Protein AF-A0A7G8TD77-F1 (afdb_monomer_lite)

Structure (mmCIF, N/CA/C/O backbone):
data_AF-A0A7G8TD77-F1
#
_entry.id   AF-A0A7G8TD77-F1
#
loop_
_atom_site.group_PDB
_atom_site.id
_atom_site.type_symbol
_atom_site.label_atom_id
_atom_site.label_alt_id
_atom_site.label_comp_id
_atom_site.label_asym_id
_atom_site.label_entity_id
_atom_site.label_seq_id
_atom_site.pdbx_PDB_ins_code
_atom_site.Cartn_x
_atom_site.Cartn_y
_atom_site.Cartn_z
_atom_site.occupancy
_atom_site.B_iso_or_equiv
_atom_site.auth_seq_id
_atom_site.auth_comp_id
_atom_site.auth_asym_id
_atom_site.auth_atom_id
_atom_site.pdbx_PDB_model_num
ATOM 1 N N . MET A 1 1 ? 18.366 -15.067 -38.357 1.00 51.88 1 MET A N 1
ATOM 2 C CA . MET A 1 1 ? 17.239 -14.431 -37.631 1.00 51.88 1 MET A CA 1
ATOM 3 C C . MET A 1 1 ? 17.474 -14.698 -36.150 1.00 51.88 1 MET A C 1
ATOM 5 O O . MET A 1 1 ? 17.774 -15.839 -35.836 1.00 51.88 1 MET A O 1
ATOM 9 N N . MET A 1 2 ? 17.458 -13.681 -35.280 1.00 63.59 2 MET A N 1
ATOM 10 C CA . MET A 1 2 ? 17.982 -13.717 -33.893 1.00 63.59 2 MET A CA 1
ATOM 11 C C . MET A 1 2 ? 17.213 -14.626 -32.896 1.00 63.59 2 MET A C 1
ATOM 13 O O . MET A 1 2 ? 17.096 -14.298 -31.729 1.00 63.59 2 MET A O 1
ATOM 17 N N . GLY A 1 3 ? 16.662 -15.768 -33.315 1.00 77.44 3 GLY A N 1
ATOM 18 C CA . GLY A 1 3 ? 16.013 -16.724 -32.402 1.00 77.44 3 GLY A CA 1
ATOM 19 C C . GLY A 1 3 ? 14.719 -16.224 -31.745 1.00 77.44 3 GLY A C 1
ATOM 20 O O . GLY A 1 3 ? 14.282 -16.789 -30.746 1.00 77.44 3 GLY A O 1
ATOM 21 N N . TYR A 1 4 ? 14.105 -15.168 -32.285 1.00 83.19 4 TYR A N 1
ATOM 22 C CA . TYR A 1 4 ? 12.815 -14.666 -31.822 1.00 83.19 4 TYR A CA 1
ATOM 23 C C . TYR A 1 4 ? 11.670 -15.577 -32.270 1.00 83.19 4 TYR A C 1
ATOM 25 O O . TYR A 1 4 ? 11.630 -16.018 -33.417 1.00 83.19 4 TYR A O 1
ATOM 33 N N . THR A 1 5 ? 10.702 -15.782 -31.383 1.00 88.38 5 THR A N 1
ATOM 34 C CA . THR A 1 5 ? 9.430 -16.454 -31.673 1.00 88.38 5 THR A CA 1
ATOM 35 C C . THR A 1 5 ? 8.301 -15.431 -31.638 1.00 88.38 5 THR A C 1
ATOM 37 O O . THR A 1 5 ? 8.274 -14.576 -30.755 1.00 88.38 5 THR A O 1
ATOM 40 N N . PHE A 1 6 ? 7.374 -15.488 -32.591 1.00 89.25 6 PHE A N 1
ATOM 41 C CA . PHE A 1 6 ? 6.219 -14.592 -32.609 1.00 89.25 6 PHE A CA 1
ATOM 42 C C . PHE A 1 6 ? 5.111 -15.107 -31.682 1.00 89.25 6 PHE A C 1
ATOM 44 O O . PHE A 1 6 ? 4.627 -16.226 -31.857 1.00 89.25 6 PHE A O 1
ATOM 51 N N . ASP A 1 7 ? 4.687 -14.287 -30.721 1.00 86.56 7 ASP A N 1
ATOM 52 C CA . ASP A 1 7 ? 3.507 -14.542 -29.898 1.00 86.56 7 ASP A CA 1
ATOM 53 C C . ASP A 1 7 ? 2.275 -13.915 -30.559 1.00 86.56 7 ASP A C 1
ATOM 55 O O . ASP A 1 7 ? 2.077 -12.698 -30.557 1.00 86.56 7 ASP A O 1
ATOM 59 N N . ALA A 1 8 ? 1.412 -14.766 -31.113 1.00 86.06 8 ALA A N 1
ATOM 60 C CA . ALA A 1 8 ? 0.194 -14.338 -31.791 1.00 86.06 8 ALA A CA 1
ATOM 61 C C . ALA A 1 8 ? -0.839 -13.673 -30.858 1.00 86.06 8 ALA A C 1
ATOM 63 O O . ALA A 1 8 ? -1.697 -12.931 -31.340 1.00 86.06 8 ALA A O 1
ATOM 64 N N . LYS A 1 9 ? -0.777 -13.912 -29.538 1.00 79.12 9 LYS A N 1
ATOM 65 C CA . LYS A 1 9 ? -1.714 -13.334 -28.562 1.00 79.12 9 LYS A CA 1
ATOM 66 C C . LYS A 1 9 ? -1.362 -11.890 -28.237 1.00 79.12 9 LYS A C 1
ATOM 68 O O . LYS A 1 9 ? -2.250 -11.041 -28.223 1.00 79.12 9 LYS A O 1
ATOM 73 N N . THR A 1 10 ? -0.087 -11.610 -27.968 1.00 79.94 10 THR A N 1
ATOM 74 C CA . THR A 1 10 ? 0.381 -10.248 -27.658 1.00 79.94 10 THR A CA 1
ATOM 75 C C . THR A 1 10 ? 0.783 -9.462 -28.904 1.00 79.94 10 THR A C 1
ATOM 77 O O . THR A 1 10 ? 0.861 -8.238 -28.843 1.00 79.94 10 THR A O 1
ATOM 80 N N . LYS A 1 11 ? 0.949 -10.145 -30.048 1.00 85.06 11 LYS A N 1
ATOM 81 C CA . LYS A 1 11 ? 1.469 -9.606 -31.316 1.00 85.06 11 LYS A CA 1
ATOM 82 C C . LYS A 1 11 ? 2.907 -9.090 -31.190 1.00 85.06 11 LYS A C 1
ATOM 84 O O . LYS A 1 11 ? 3.274 -8.101 -31.823 1.00 85.06 11 LYS A O 1
ATOM 89 N N . GLU A 1 12 ? 3.723 -9.766 -30.386 1.00 85.06 12 GLU A N 1
ATOM 90 C CA . GLU A 1 12 ? 5.110 -9.388 -30.092 1.00 85.06 12 GLU A CA 1
ATOM 91 C C . GLU A 1 12 ? 6.096 -10.482 -30.530 1.00 85.06 12 GLU A C 1
ATOM 93 O O . GLU A 1 12 ? 5.759 -11.664 -30.588 1.00 85.06 12 GLU A O 1
ATOM 98 N N . TRP A 1 13 ? 7.341 -10.095 -30.820 1.00 87.25 13 TRP A N 1
ATOM 99 C CA . TRP A 1 13 ? 8.448 -11.030 -31.042 1.00 87.25 13 TRP A CA 1
ATOM 100 C C . TRP A 1 13 ? 9.222 -11.215 -29.736 1.00 87.25 13 TRP A C 1
ATOM 102 O O . TRP A 1 13 ? 9.750 -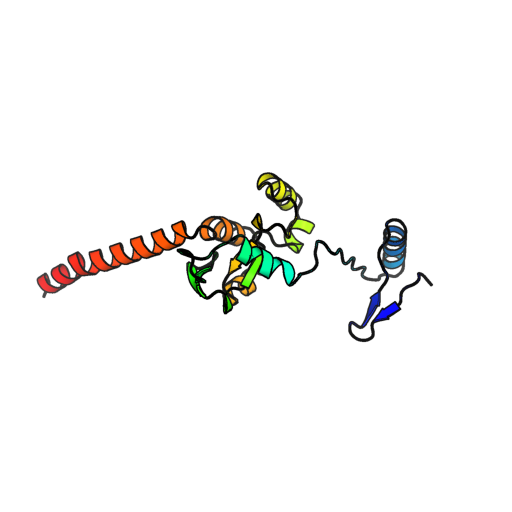10.249 -29.188 1.00 87.25 13 TRP A O 1
ATOM 112 N N . ILE A 1 14 ? 9.298 -12.450 -29.241 1.00 85.19 14 ILE A N 1
ATOM 113 C CA . ILE A 1 14 ? 9.808 -12.782 -27.907 1.00 85.19 14 ILE A CA 1
ATOM 114 C C . ILE A 1 14 ? 11.049 -13.672 -28.017 1.00 85.19 14 ILE A C 1
ATOM 116 O O . ILE A 1 14 ? 11.099 -14.597 -28.826 1.00 85.19 14 ILE A O 1
ATOM 120 N N . GLN A 1 15 ? 12.043 -13.409 -27.172 1.00 86.00 15 GLN A N 1
ATOM 121 C CA . GLN A 1 15 ? 13.231 -14.242 -26.992 1.00 86.00 15 GLN A CA 1
ATOM 122 C C . GLN A 1 15 ? 13.622 -14.259 -25.508 1.00 86.00 15 GLN A C 1
ATOM 124 O O . GLN A 1 15 ? 13.396 -13.289 -24.782 1.00 86.00 15 GLN A O 1
ATOM 129 N N . GLN A 1 16 ? 14.220 -15.357 -25.043 1.00 81.56 16 GLN A N 1
ATOM 130 C CA . GLN A 1 16 ? 14.815 -15.417 -23.710 1.00 81.56 16 GLN A CA 1
ATOM 131 C C . GLN A 1 16 ? 16.062 -14.524 -23.633 1.00 81.56 16 GLN A C 1
ATOM 133 O O . GLN A 1 16 ? 16.975 -14.652 -24.444 1.00 81.56 16 GLN A O 1
ATOM 138 N N . ALA A 1 17 ? 16.115 -13.635 -22.640 1.00 74.31 17 ALA A N 1
ATOM 139 C CA . ALA A 1 17 ? 17.224 -12.701 -22.470 1.00 74.31 17 ALA A CA 1
ATOM 140 C C . ALA A 1 17 ? 18.469 -13.375 -21.850 1.00 74.31 17 ALA A C 1
ATOM 142 O O . ALA A 1 17 ? 18.385 -13.980 -20.781 1.00 74.31 17 ALA A O 1
ATOM 143 N N . MET A 1 18 ? 19.620 -13.214 -22.503 1.00 73.50 18 MET A N 1
ATOM 144 C CA . MET A 1 18 ? 20.977 -13.572 -22.075 1.00 73.50 18 MET A CA 1
ATOM 145 C C . MET A 1 18 ? 21.878 -12.328 -22.191 1.00 73.50 18 MET A C 1
ATOM 147 O O . MET A 1 18 ? 21.547 -11.374 -22.893 1.00 73.50 18 MET A O 1
ATOM 151 N N . ALA A 1 19 ? 22.978 -12.262 -21.439 1.00 65.62 19 ALA A N 1
ATOM 152 C CA . ALA A 1 19 ? 23.756 -11.020 -21.311 1.00 65.62 19 ALA A CA 1
ATOM 153 C C . ALA A 1 19 ? 24.299 -10.489 -22.655 1.00 65.62 19 ALA A C 1
ATOM 155 O O . ALA A 1 19 ? 24.325 -9.280 -22.878 1.00 65.62 19 ALA A O 1
ATOM 156 N N . ASP A 1 20 ? 24.680 -11.396 -23.547 1.00 68.50 20 ASP A N 1
ATOM 157 C CA . ASP A 1 20 ? 25.152 -11.157 -24.910 1.00 68.50 20 ASP A CA 1
ATOM 158 C C . ASP A 1 20 ? 24.022 -10.732 -25.864 1.00 68.50 20 ASP A C 1
ATOM 160 O O . ASP A 1 20 ? 24.144 -9.738 -26.585 1.00 68.50 20 ASP A O 1
ATOM 164 N N . ASN A 1 21 ? 22.880 -11.417 -25.817 1.00 76.06 21 ASN A N 1
ATOM 165 C CA . ASN A 1 21 ? 21.777 -11.162 -26.739 1.00 76.06 21 ASN A CA 1
ATOM 166 C C . ASN A 1 21 ? 21.031 -9.844 -26.459 1.00 76.06 21 ASN A C 1
ATOM 168 O O . ASN A 1 21 ? 20.403 -9.289 -27.362 1.00 76.06 21 ASN A O 1
ATOM 172 N N . ILE A 1 22 ? 21.124 -9.290 -25.243 1.00 79.56 22 ILE A N 1
ATOM 173 C CA . ILE A 1 22 ? 20.480 -8.018 -24.887 1.00 79.56 22 ILE A CA 1
ATOM 174 C C . ILE A 1 22 ? 21.124 -6.848 -25.638 1.00 79.56 22 ILE A C 1
ATOM 176 O O . ILE A 1 22 ? 20.408 -5.984 -26.152 1.00 79.56 22 ILE A O 1
ATOM 180 N N . GLU A 1 23 ? 22.456 -6.786 -25.696 1.00 81.94 23 GLU A N 1
ATOM 181 C CA . GLU A 1 23 ? 23.154 -5.687 -26.377 1.00 81.94 23 GLU A CA 1
ATOM 182 C C . GLU A 1 23 ? 22.958 -5.754 -27.892 1.00 81.94 23 GLU A C 1
ATOM 184 O O . GLU A 1 23 ? 22.679 -4.733 -28.531 1.00 81.94 23 GLU A O 1
ATOM 189 N N . GLU A 1 24 ? 22.976 -6.960 -28.459 1.00 83.38 24 GLU A N 1
ATOM 190 C CA . GLU A 1 24 ? 22.692 -7.163 -29.877 1.00 83.38 24 GLU A CA 1
ATOM 191 C C . GLU A 1 24 ? 21.248 -6.769 -30.229 1.00 83.38 24 GLU A C 1
ATOM 193 O O . GLU A 1 24 ? 21.006 -6.027 -31.188 1.00 83.38 24 GLU A O 1
ATOM 198 N N . SER A 1 25 ? 20.285 -7.155 -29.389 1.00 84.25 25 SER A N 1
ATOM 199 C CA . SER A 1 25 ? 18.874 -6.780 -29.524 1.00 84.25 25 SER A CA 1
ATOM 200 C C . SER A 1 25 ? 18.666 -5.269 -29.429 1.00 84.25 25 SER A C 1
ATOM 202 O O . SER A 1 25 ? 17.949 -4.686 -30.245 1.00 84.25 25 SER A O 1
ATOM 204 N N . LYS A 1 26 ? 19.357 -4.586 -28.506 1.00 86.12 26 LYS A N 1
ATOM 205 C CA . LYS A 1 26 ? 19.343 -3.115 -28.415 1.00 86.12 26 LYS A CA 1
ATOM 206 C C . LYS A 1 26 ? 19.870 -2.457 -29.689 1.00 86.12 26 LYS A C 1
ATOM 208 O O . LYS A 1 26 ? 19.293 -1.462 -30.134 1.00 86.12 26 LYS A O 1
ATOM 213 N N . ALA A 1 27 ? 20.970 -2.959 -30.250 1.00 86.19 27 ALA A N 1
ATOM 214 C CA . ALA A 1 27 ? 21.559 -2.422 -31.476 1.00 86.19 27 ALA A CA 1
ATOM 215 C C . ALA A 1 27 ? 20.653 -2.667 -32.693 1.00 86.19 27 ALA A C 1
ATOM 217 O O . ALA A 1 27 ? 20.464 -1.784 -33.532 1.00 86.19 27 ALA A O 1
ATOM 218 N N . TYR A 1 28 ? 20.052 -3.852 -32.780 1.00 86.00 28 TYR A N 1
ATOM 219 C CA . TYR A 1 28 ? 19.115 -4.214 -33.838 1.00 86.00 28 TYR A CA 1
ATOM 220 C C . TYR A 1 28 ? 17.844 -3.356 -33.813 1.00 86.00 28 TYR A C 1
ATOM 222 O O . TYR A 1 28 ? 17.506 -2.740 -34.825 1.00 86.00 28 TYR A O 1
ATOM 230 N N . CYS A 1 29 ? 17.188 -3.241 -32.654 1.00 87.12 29 CYS A N 1
ATOM 231 C CA . CYS A 1 29 ? 15.979 -2.435 -32.500 1.00 87.12 29 CYS A CA 1
ATOM 232 C C . CYS A 1 29 ? 16.232 -0.953 -32.807 1.00 87.12 29 CYS A C 1
ATOM 234 O O . CYS A 1 29 ? 15.434 -0.346 -33.518 1.00 87.12 29 CYS A O 1
ATOM 236 N N . ARG A 1 30 ? 17.374 -0.386 -32.379 1.00 86.19 30 ARG A N 1
ATOM 237 C CA . ARG A 1 30 ? 17.759 0.997 -32.721 1.00 86.19 30 ARG A CA 1
ATOM 238 C C . ARG A 1 30 ? 17.911 1.214 -34.226 1.00 86.19 30 ARG A C 1
ATOM 240 O O . ARG A 1 30 ? 17.390 2.196 -34.741 1.00 86.19 30 ARG A O 1
ATOM 247 N N . ARG A 1 31 ? 18.578 0.298 -34.937 1.00 88.25 31 ARG A N 1
ATOM 248 C CA . ARG A 1 31 ? 18.790 0.403 -36.396 1.00 88.25 31 ARG A CA 1
ATOM 249 C C . ARG A 1 31 ? 17.500 0.305 -37.207 1.00 88.25 31 ARG A C 1
ATOM 251 O O . ARG A 1 31 ? 17.438 0.838 -38.306 1.00 88.25 31 ARG A O 1
ATOM 258 N N . ARG A 1 32 ? 16.495 -0.407 -36.694 1.00 86.81 32 ARG A N 1
ATOM 259 C CA . ARG A 1 32 ? 15.233 -0.686 -37.400 1.00 86.81 32 ARG A CA 1
ATOM 260 C C . ARG A 1 32 ? 14.041 0.120 -36.878 1.00 86.81 32 ARG A C 1
ATOM 262 O O . ARG A 1 32 ? 12.940 -0.060 -37.381 1.00 86.81 32 ARG A O 1
ATOM 269 N N . GLY A 1 33 ? 14.249 0.989 -35.888 1.00 84.12 33 GLY A N 1
ATOM 270 C CA . GLY A 1 33 ? 13.180 1.785 -35.280 1.00 84.12 33 GLY A CA 1
ATOM 271 C C . GLY A 1 33 ? 12.177 0.964 -34.462 1.00 84.12 33 GLY A C 1
ATOM 272 O O . GLY A 1 33 ? 11.048 1.402 -34.268 1.00 84.12 33 GLY A O 1
ATOM 273 N N . PHE A 1 34 ? 12.558 -0.223 -33.983 1.00 84.25 34 PHE A N 1
ATOM 274 C CA . PHE A 1 34 ? 11.682 -1.057 -33.161 1.00 84.25 34 PHE A CA 1
ATOM 275 C C . PHE A 1 34 ? 11.750 -0.677 -31.683 1.00 84.25 34 PHE A C 1
ATOM 277 O O . PHE A 1 34 ? 12.803 -0.320 -31.151 1.00 84.25 34 PHE A O 1
ATOM 284 N N . GLN A 1 35 ? 10.619 -0.826 -30.997 1.00 78.94 35 GLN A N 1
ATOM 285 C CA . GLN A 1 35 ? 10.550 -0.718 -29.547 1.00 78.94 35 GLN A CA 1
ATOM 286 C C . GLN A 1 35 ? 11.025 -2.029 -28.905 1.00 78.94 35 GLN A C 1
ATOM 288 O O . GLN A 1 35 ? 10.476 -3.091 -29.183 1.00 78.94 35 GLN A O 1
ATOM 293 N N . LEU A 1 36 ? 12.033 -1.948 -28.032 1.00 83.06 36 LEU A N 1
ATOM 294 C CA . LEU A 1 36 ? 12.527 -3.089 -27.257 1.00 83.06 36 LEU A CA 1
ATOM 295 C C . LEU A 1 36 ? 11.927 -3.074 -25.847 1.00 83.06 36 LEU A C 1
ATOM 297 O O . LEU A 1 36 ? 12.063 -2.085 -25.121 1.00 83.06 36 LEU A O 1
ATOM 301 N N . ILE A 1 37 ? 11.316 -4.186 -25.442 1.00 76.81 37 ILE A N 1
ATOM 302 C CA . ILE A 1 37 ? 10.793 -4.405 -24.090 1.00 76.81 37 ILE A CA 1
ATOM 303 C C . ILE A 1 37 ? 11.615 -5.523 -23.444 1.00 76.81 37 ILE A C 1
ATOM 305 O O . ILE A 1 37 ? 11.655 -6.637 -23.952 1.00 76.81 37 ILE A O 1
ATOM 309 N N . ILE A 1 38 ? 12.281 -5.227 -22.324 1.00 79.88 38 ILE A N 1
ATOM 310 C CA . ILE A 1 38 ? 13.055 -6.216 -21.559 1.00 79.88 38 ILE A CA 1
ATOM 311 C C . ILE A 1 38 ? 12.245 -6.595 -20.317 1.00 79.88 38 ILE A C 1
ATOM 313 O O . ILE A 1 38 ? 12.137 -5.803 -19.376 1.00 79.88 38 ILE A O 1
ATOM 317 N N . ASP A 1 39 ? 11.671 -7.798 -20.320 1.00 66.88 39 ASP A N 1
ATOM 318 C CA . ASP A 1 39 ? 10.918 -8.337 -19.185 1.00 66.88 39 ASP A CA 1
ATOM 319 C C . ASP A 1 39 ? 11.850 -9.054 -18.201 1.00 66.88 39 ASP A C 1
ATOM 321 O O . ASP A 1 39 ? 12.268 -10.195 -18.403 1.00 66.88 39 ASP A O 1
ATOM 325 N N . LEU A 1 40 ? 12.194 -8.371 -17.112 1.00 64.31 40 LEU A N 1
ATOM 326 C CA . LEU A 1 40 ? 13.018 -8.951 -16.060 1.00 64.31 40 LEU A CA 1
ATOM 327 C C . LEU A 1 40 ? 12.112 -9.575 -14.981 1.00 64.31 40 LEU A C 1
ATOM 329 O O . LEU A 1 40 ? 11.236 -8.878 -14.457 1.00 64.31 40 LEU A O 1
ATOM 333 N N . PRO A 1 41 ? 12.321 -10.846 -14.578 1.00 58.62 41 PRO A N 1
ATOM 334 C CA . PRO A 1 41 ? 11.477 -11.538 -13.595 1.00 58.62 41 PRO A CA 1
ATOM 335 C C . PRO A 1 41 ? 11.264 -10.768 -12.283 1.00 58.62 41 PRO A C 1
ATOM 337 O O . PRO A 1 41 ? 10.160 -10.756 -11.743 1.00 58.62 41 PRO A O 1
ATOM 340 N N . GLN A 1 42 ? 12.281 -10.050 -11.800 1.00 51.41 42 GLN A N 1
ATOM 341 C CA . GLN A 1 42 ? 12.209 -9.201 -10.606 1.00 51.41 42 GLN A CA 1
ATOM 342 C C . GLN A 1 42 ? 11.262 -7.996 -10.735 1.00 51.41 42 GLN A C 1
ATOM 344 O O . GLN A 1 42 ? 10.989 -7.333 -9.739 1.00 51.41 42 GLN A O 1
ATOM 349 N N . TYR A 1 43 ? 10.767 -7.696 -11.935 1.00 49.06 43 TYR A N 1
ATOM 350 C CA . TYR A 1 43 ? 9.814 -6.620 -12.207 1.00 49.06 43 TYR A CA 1
ATOM 351 C C . TYR A 1 43 ? 8.436 -7.134 -12.655 1.00 49.06 43 TYR A C 1
ATOM 353 O O . TYR A 1 43 ? 7.524 -6.323 -12.840 1.00 49.06 43 TYR A O 1
ATOM 361 N N . ARG A 1 44 ? 8.240 -8.460 -12.765 1.00 53.66 44 ARG A N 1
ATOM 362 C CA . ARG A 1 44 ? 6.925 -9.062 -13.032 1.00 53.66 44 ARG A CA 1
ATOM 363 C C . ARG A 1 44 ? 6.042 -9.051 -11.782 1.00 53.66 44 ARG A C 1
ATOM 365 O O . ARG A 1 44 ? 6.492 -9.346 -10.675 1.00 53.66 44 ARG A O 1
ATOM 372 N N . ARG A 1 45 ? 4.748 -8.747 -11.961 1.00 48.06 45 ARG A N 1
ATOM 373 C CA . ARG A 1 45 ? 3.720 -8.923 -10.918 1.00 48.06 45 ARG A CA 1
ATOM 374 C C . ARG A 1 45 ? 3.522 -10.421 -10.677 1.00 48.06 45 ARG A C 1
ATOM 376 O O . ARG A 1 45 ? 2.980 -11.119 -11.521 1.00 48.06 45 ARG A O 1
ATOM 383 N N . ASN A 1 46 ? 3.964 -10.895 -9.522 1.00 52.31 46 ASN A N 1
ATOM 384 C CA . ASN A 1 46 ? 3.926 -12.295 -9.110 1.00 52.31 46 ASN A CA 1
ATOM 385 C C . ASN A 1 46 ? 2.767 -12.548 -8.115 1.00 52.31 46 ASN A C 1
ATOM 387 O O . ASN A 1 46 ? 2.722 -11.921 -7.068 1.00 52.31 46 ASN A O 1
ATOM 391 N N . SER A 1 47 ? 1.862 -13.502 -8.339 1.00 56.38 47 SER A N 1
ATOM 392 C CA . SER A 1 47 ? 0.817 -13.854 -7.347 1.00 56.38 47 SER A CA 1
ATOM 393 C C . SER A 1 47 ? 1.369 -14.234 -5.955 1.00 56.38 47 SER A C 1
ATOM 395 O O . SER A 1 47 ? 0.710 -14.013 -4.937 1.00 56.38 47 SER A O 1
ATOM 397 N N . THR A 1 48 ? 2.609 -14.717 -5.885 1.00 66.50 48 THR A N 1
ATOM 398 C CA . THR A 1 48 ? 3.328 -15.100 -4.660 1.00 66.50 48 THR A CA 1
ATOM 399 C C . THR A 1 48 ? 3.606 -13.915 -3.731 1.00 66.50 48 THR A C 1
ATOM 401 O O . THR A 1 48 ? 3.581 -14.101 -2.517 1.00 66.50 48 THR A O 1
ATOM 404 N N . TYR A 1 49 ? 3.805 -12.682 -4.234 1.00 72.94 49 TYR A N 1
ATOM 405 C CA . TYR A 1 49 ? 4.094 -11.543 -3.341 1.00 72.94 49 TYR A CA 1
ATOM 406 C C . TYR A 1 49 ? 2.882 -11.171 -2.482 1.00 72.94 49 TYR A C 1
ATOM 408 O O . TYR A 1 49 ? 3.043 -10.738 -1.346 1.00 72.94 49 TYR A O 1
ATOM 416 N N . ARG A 1 50 ? 1.659 -11.370 -2.996 1.00 80.88 50 ARG A N 1
ATOM 417 C CA . ARG A 1 50 ? 0.423 -11.134 -2.237 1.00 80.88 50 ARG A CA 1
ATOM 418 C C . ARG A 1 50 ? 0.311 -12.111 -1.071 1.00 80.88 50 ARG A C 1
ATOM 420 O O . ARG A 1 50 ? -0.038 -11.698 0.029 1.00 80.88 50 ARG A O 1
ATOM 427 N N . LYS A 1 51 ? 0.600 -13.392 -1.318 1.00 82.62 51 LYS A N 1
ATOM 428 C CA . LYS A 1 51 ? 0.601 -14.424 -0.275 1.00 82.62 51 LYS A CA 1
ATOM 429 C C . LYS A 1 51 ? 1.651 -14.097 0.790 1.00 82.62 51 LYS A C 1
ATOM 431 O O . LYS A 1 51 ? 1.297 -13.946 1.953 1.00 82.62 51 LYS A O 1
ATOM 436 N N . ALA A 1 52 ? 2.885 -13.842 0.356 1.00 83.88 52 ALA A N 1
ATOM 437 C CA . ALA A 1 52 ? 3.996 -13.491 1.234 1.00 83.88 52 ALA A CA 1
ATOM 438 C C . ALA A 1 52 ? 3.734 -12.209 2.050 1.00 83.88 52 ALA A C 1
ATOM 440 O O . ALA A 1 52 ? 4.135 -12.120 3.204 1.00 83.88 52 ALA A O 1
ATOM 441 N N . PHE A 1 53 ? 3.033 -11.226 1.472 1.00 89.00 53 PHE A N 1
ATOM 442 C CA . PHE A 1 53 ? 2.623 -10.012 2.177 1.00 89.00 53 PHE A CA 1
ATOM 443 C C . PHE A 1 53 ? 1.698 -10.319 3.359 1.00 89.00 53 PHE A C 1
ATOM 445 O O . PHE A 1 53 ? 1.949 -9.842 4.459 1.00 89.00 53 PHE A O 1
ATOM 452 N N . PHE A 1 54 ? 0.648 -11.120 3.154 1.00 88.75 54 PHE A N 1
ATOM 453 C CA . PHE A 1 54 ? -0.290 -11.447 4.233 1.00 88.75 54 PHE A CA 1
ATOM 454 C C . PHE A 1 54 ? 0.297 -12.393 5.283 1.00 88.75 54 PHE A C 1
ATOM 456 O O . PHE A 1 54 ? -0.178 -12.391 6.413 1.00 88.75 54 PHE A O 1
ATOM 463 N N . GLU A 1 55 ? 1.308 -13.185 4.928 1.00 87.75 55 GLU A N 1
ATOM 464 C CA . GLU A 1 55 ? 2.053 -14.011 5.885 1.00 87.75 55 GLU A CA 1
ATOM 465 C C . GLU A 1 55 ? 2.936 -13.159 6.805 1.00 87.75 55 GLU A C 1
ATOM 467 O O . GLU A 1 55 ? 3.023 -13.440 7.996 1.00 87.75 55 GLU A O 1
ATOM 472 N N . SER A 1 56 ? 3.557 -12.095 6.285 1.00 86.62 56 SER A N 1
ATOM 473 C CA . SER A 1 56 ? 4.434 -11.227 7.082 1.00 86.62 56 SER A CA 1
ATOM 474 C C . SER A 1 56 ? 3.746 -10.026 7.729 1.00 86.62 56 SER A C 1
ATOM 476 O O . SER A 1 56 ? 4.304 -9.427 8.646 1.00 86.62 56 SER A O 1
ATOM 478 N N . HIS A 1 57 ? 2.542 -9.673 7.278 1.00 87.19 57 HIS A N 1
ATOM 479 C CA . HIS A 1 57 ? 1.744 -8.576 7.819 1.00 87.19 57 HIS A CA 1
ATOM 480 C C . HIS A 1 57 ? 0.439 -9.136 8.395 1.00 87.19 57 HIS A C 1
ATOM 482 O O . HIS A 1 57 ? -0.592 -9.129 7.703 1.00 87.19 57 HIS A O 1
ATOM 488 N N . PRO A 1 58 ? 0.451 -9.632 9.648 1.00 85.75 58 PRO A N 1
ATOM 489 C CA . PRO A 1 58 ? -0.777 -10.037 10.313 1.00 85.75 58 PRO A CA 1
ATOM 490 C C . PRO A 1 58 ? -1.702 -8.824 10.421 1.00 85.75 58 PRO A C 1
ATOM 492 O O . PRO A 1 58 ? -1.264 -7.704 10.697 1.00 85.75 58 PRO A O 1
ATOM 495 N N . GLY A 1 59 ? -2.985 -9.031 10.135 1.00 87.50 59 GLY A N 1
ATOM 496 C CA . GLY A 1 59 ? -3.956 -7.949 10.195 1.00 87.50 59 GLY A CA 1
ATOM 497 C C . GLY A 1 59 ? -4.227 -7.486 11.630 1.00 87.50 59 GLY A C 1
ATOM 498 O O . GLY A 1 59 ? -3.676 -7.991 12.612 1.00 87.50 59 GLY A O 1
ATOM 499 N N . LEU A 1 60 ? -5.075 -6.468 11.750 1.00 88.75 60 LEU A N 1
ATOM 500 C CA . LEU A 1 60 ? -5.391 -5.801 13.011 1.00 88.75 60 LEU A CA 1
ATOM 501 C C . LEU A 1 60 ? -5.833 -6.788 14.092 1.00 88.75 60 LEU A C 1
ATOM 503 O O . LEU A 1 60 ? -6.819 -7.505 13.922 1.00 88.75 60 LEU A O 1
ATOM 507 N N . PHE A 1 61 ? -5.116 -6.776 15.219 1.00 85.94 61 PHE A N 1
ATOM 508 C CA . PHE A 1 61 ? -5.387 -7.621 16.387 1.00 85.94 61 PHE A CA 1
ATOM 509 C C . PHE A 1 61 ? -5.461 -9.122 16.049 1.00 85.94 61 PHE A C 1
ATOM 511 O O . PHE A 1 61 ? -6.282 -9.847 16.606 1.00 85.94 61 PHE A O 1
ATOM 518 N N . GLY A 1 62 ? -4.649 -9.578 15.087 1.00 81.75 62 GLY A N 1
ATOM 519 C CA . GLY A 1 62 ? -4.633 -10.974 14.638 1.00 81.75 62 GLY A CA 1
ATOM 520 C C . GLY A 1 62 ? -5.824 -11.368 13.760 1.00 81.75 62 GLY A C 1
ATOM 521 O O . GLY A 1 62 ? -6.013 -12.547 13.478 1.00 81.75 62 GLY A O 1
ATOM 522 N N . ARG A 1 63 ? -6.641 -10.403 13.319 1.00 86.12 63 ARG A N 1
ATOM 523 C CA . ARG A 1 63 ? -7.787 -10.628 12.427 1.00 86.12 63 ARG A CA 1
ATOM 524 C C . ARG A 1 63 ? -7.449 -10.217 10.999 1.00 86.12 63 ARG A C 1
ATOM 526 O O . ARG A 1 63 ? -6.607 -9.355 10.783 1.00 86.12 63 ARG A O 1
ATOM 533 N N . ASP A 1 64 ? -8.184 -10.747 10.022 1.00 91.69 64 ASP A N 1
ATOM 534 C CA . ASP A 1 64 ? -8.029 -10.459 8.583 1.00 91.69 64 ASP A CA 1
ATOM 535 C C . ASP A 1 64 ? -8.544 -9.059 8.163 1.00 91.69 64 ASP A C 1
ATOM 537 O O . ASP A 1 64 ? -9.199 -8.892 7.127 1.00 91.69 64 ASP A O 1
ATOM 541 N N . PHE A 1 65 ? -8.257 -8.035 8.970 1.00 93.25 65 PHE A N 1
ATOM 542 C CA . PHE A 1 65 ? -8.609 -6.643 8.719 1.00 93.25 65 PHE A CA 1
ATOM 543 C C . PHE A 1 65 ? -7.373 -5.764 8.557 1.00 93.25 65 PHE A C 1
ATOM 545 O O . PHE A 1 65 ? -6.400 -5.879 9.298 1.00 93.25 65 PHE A O 1
ATOM 552 N N . TYR A 1 66 ? -7.445 -4.836 7.609 1.00 95.12 66 TYR A N 1
ATOM 553 C CA . TYR A 1 66 ? -6.353 -3.944 7.243 1.00 95.12 66 TYR A CA 1
ATOM 554 C C . TYR A 1 66 ? -6.892 -2.546 6.967 1.00 95.12 66 TYR A C 1
ATOM 556 O O . TYR A 1 66 ? -7.932 -2.391 6.326 1.00 95.12 66 TYR A O 1
ATOM 564 N N . PHE A 1 67 ? -6.170 -1.514 7.395 1.00 96.56 67 PHE A N 1
ATOM 565 C CA . PHE A 1 67 ? -6.449 -0.157 6.939 1.00 96.56 67 PHE A CA 1
ATOM 566 C C . PHE A 1 67 ? -5.819 0.078 5.570 1.00 96.56 67 PHE A C 1
ATOM 568 O O . PHE A 1 67 ? -4.667 -0.272 5.338 1.00 96.56 67 PHE A O 1
ATOM 575 N N . CYS A 1 68 ? -6.559 0.706 4.660 1.00 96.50 68 CYS A N 1
ATOM 576 C CA . CYS A 1 68 ? -5.981 1.230 3.431 1.00 96.50 68 CYS A CA 1
ATOM 577 C C . CYS A 1 68 ? -4.927 2.285 3.777 1.00 96.50 68 CYS A C 1
ATOM 579 O O . CYS A 1 68 ? -5.270 3.333 4.326 1.00 96.50 68 CYS A O 1
ATOM 581 N N . SER A 1 69 ? -3.679 2.079 3.364 1.00 96.50 69 SER A N 1
ATOM 582 C CA . SER A 1 69 ? -2.578 2.986 3.690 1.00 96.50 69 SER A CA 1
ATOM 583 C C . SER A 1 69 ? -2.722 4.387 3.114 1.00 96.50 69 SER A C 1
ATOM 585 O O . SER A 1 69 ? -2.058 5.311 3.560 1.00 96.50 69 SER A O 1
ATOM 587 N N . TYR A 1 70 ? -3.615 4.585 2.147 1.00 95.94 70 TYR A N 1
ATOM 588 C CA . TYR A 1 70 ? -3.824 5.895 1.540 1.00 95.94 70 TYR A CA 1
ATOM 589 C C . TYR A 1 70 ? -4.996 6.667 2.140 1.00 95.94 70 TYR A C 1
ATOM 591 O O . TYR A 1 70 ? -4.918 7.892 2.240 1.00 95.94 70 TYR A O 1
ATOM 599 N N . CYS A 1 71 ? -6.091 5.995 2.500 1.00 95.38 71 CYS A N 1
ATOM 600 C CA . CYS A 1 71 ? -7.330 6.662 2.918 1.00 95.38 71 CYS A CA 1
ATOM 601 C C . CYS A 1 71 ? -7.879 6.226 4.275 1.00 95.38 71 CYS A C 1
ATOM 603 O O . CYS A 1 71 ? -8.916 6.744 4.671 1.00 95.38 71 CYS A O 1
ATOM 605 N N . GLY A 1 72 ? -7.258 5.252 4.938 1.00 95.56 72 GLY A N 1
ATOM 606 C CA . GLY A 1 72 ? -7.679 4.794 6.258 1.00 95.56 72 GLY A CA 1
ATOM 607 C C . GLY A 1 72 ? -8.922 3.926 6.279 1.00 95.56 72 GLY A C 1
ATOM 608 O O . GLY A 1 72 ? -9.325 3.482 7.342 1.00 95.56 72 GLY A O 1
ATOM 609 N N . LYS A 1 73 ? -9.530 3.626 5.125 1.00 95.56 73 LYS A N 1
ATOM 610 C CA . LYS A 1 73 ? -10.685 2.724 5.068 1.00 95.56 73 LYS A CA 1
ATOM 611 C C . LYS A 1 73 ? -10.307 1.351 5.630 1.00 95.56 73 LYS A C 1
ATOM 613 O O . LYS A 1 73 ? -9.353 0.751 5.139 1.00 95.56 73 LYS A O 1
ATOM 618 N N . LEU A 1 74 ? -11.085 0.844 6.584 1.00 95.81 74 LEU A N 1
ATOM 619 C CA . LEU A 1 74 ? -10.969 -0.529 7.073 1.00 95.81 74 LEU A CA 1
ATOM 620 C C . LEU A 1 74 ? -11.462 -1.517 6.002 1.00 95.81 74 LEU A C 1
ATOM 622 O O . LEU A 1 74 ? -12.553 -1.364 5.445 1.00 95.81 74 LEU A O 1
ATOM 626 N N . LEU A 1 75 ? -10.645 -2.518 5.693 1.00 93.75 75 LEU A N 1
ATOM 627 C CA . LEU A 1 75 ? -10.876 -3.521 4.657 1.00 93.75 75 LEU A CA 1
ATOM 628 C C . LEU A 1 75 ? -10.695 -4.921 5.236 1.00 93.75 75 LEU A C 1
ATOM 630 O O . LEU A 1 75 ? -9.795 -5.145 6.040 1.00 93.75 75 LEU A O 1
ATOM 634 N N . ARG A 1 76 ? -11.499 -5.874 4.764 1.00 91.06 76 ARG A N 1
ATOM 635 C CA . ARG A 1 76 ? -11.200 -7.302 4.915 1.00 91.06 76 ARG A CA 1
ATOM 636 C C . ARG A 1 76 ? -10.135 -7.721 3.899 1.00 91.06 76 ARG A C 1
ATOM 638 O O . ARG A 1 76 ? -10.042 -7.125 2.824 1.00 91.06 76 ARG A O 1
ATOM 645 N N . LYS A 1 77 ? -9.346 -8.742 4.232 1.00 88.50 77 LYS A N 1
ATOM 646 C CA . LYS A 1 77 ? -8.240 -9.291 3.421 1.00 88.50 77 LYS A CA 1
ATOM 647 C C . LYS A 1 77 ? -8.589 -9.555 1.949 1.00 88.50 77 LYS A C 1
ATOM 649 O O . LYS A 1 77 ? -7.789 -9.254 1.064 1.00 88.50 77 LYS A O 1
ATOM 654 N N . ASP A 1 78 ? -9.784 -10.068 1.675 1.00 84.12 78 ASP A N 1
ATOM 655 C CA . ASP A 1 78 ? -10.316 -10.319 0.327 1.00 84.12 78 ASP A CA 1
ATOM 656 C C . ASP A 1 78 ? -10.429 -9.037 -0.517 1.00 84.12 78 ASP A C 1
ATOM 658 O O . ASP A 1 78 ? -10.181 -9.057 -1.720 1.00 84.12 78 ASP A O 1
ATOM 662 N N . ARG A 1 79 ? -10.720 -7.900 0.123 1.00 86.25 79 ARG A N 1
ATOM 663 C CA . ARG A 1 79 ? -10.892 -6.586 -0.521 1.00 86.25 79 ARG A CA 1
ATOM 664 C C . ARG A 1 79 ? -9.620 -5.740 -0.559 1.00 86.25 79 ARG A C 1
ATOM 666 O O . ARG A 1 79 ? -9.629 -4.647 -1.130 1.00 86.25 79 ARG A O 1
ATOM 673 N N . VAL A 1 80 ? -8.539 -6.205 0.062 1.00 91.12 80 VAL A N 1
ATOM 674 C CA . VAL A 1 80 ? -7.241 -5.523 0.041 1.00 91.12 80 VAL A CA 1
ATOM 675 C C . VAL A 1 80 ? -6.559 -5.785 -1.293 1.00 91.12 80 VAL A C 1
ATOM 677 O O . VAL A 1 80 ? -6.362 -6.934 -1.681 1.00 91.12 80 VAL A O 1
ATOM 680 N N . THR A 1 81 ? -6.120 -4.732 -1.971 1.00 92.19 81 THR A N 1
ATOM 681 C CA . THR A 1 81 ? -5.111 -4.805 -3.033 1.00 92.19 81 THR A CA 1
ATOM 682 C C . THR A 1 81 ? -3.736 -4.566 -2.419 1.00 92.19 81 THR A C 1
ATOM 684 O O . THR A 1 81 ? -3.584 -3.633 -1.636 1.00 92.19 81 THR A O 1
ATOM 687 N N . VAL A 1 82 ? -2.745 -5.390 -2.762 1.00 90.62 82 VAL A N 1
ATOM 688 C CA . VAL A 1 82 ? -1.359 -5.195 -2.308 1.00 90.62 82 VAL A CA 1
ATOM 689 C C . VAL A 1 82 ? -0.663 -4.298 -3.325 1.00 90.62 82 VAL A C 1
ATOM 691 O O . VAL A 1 82 ? -0.496 -4.706 -4.477 1.00 90.62 82 VAL A O 1
ATOM 694 N N . ASP A 1 83 ? -0.328 -3.081 -2.905 1.00 90.94 83 ASP A N 1
ATOM 695 C CA . ASP A 1 83 ? 0.297 -2.049 -3.736 1.00 90.94 83 ASP A CA 1
ATOM 696 C C . ASP A 1 83 ? 1.763 -1.844 -3.335 1.00 90.94 83 ASP A C 1
ATOM 698 O O . ASP A 1 83 ? 2.149 -2.077 -2.190 1.00 90.94 83 ASP A O 1
ATOM 702 N N . HIS A 1 84 ? 2.579 -1.391 -4.282 1.00 89.88 84 HIS A N 1
ATOM 703 C CA . HIS A 1 84 ? 3.965 -1.014 -4.045 1.00 89.88 84 HIS A CA 1
ATOM 704 C C . HIS A 1 84 ? 4.039 0.452 -3.627 1.00 89.88 84 HIS A C 1
ATOM 706 O O . HIS A 1 84 ? 3.695 1.349 -4.404 1.00 89.88 84 HIS A O 1
ATOM 712 N N . LEU A 1 85 ? 4.547 0.710 -2.427 1.00 89.25 85 LEU A N 1
ATOM 713 C CA . LEU A 1 85 ? 4.762 2.046 -1.886 1.00 89.25 85 LEU A CA 1
ATOM 714 C C . LEU A 1 85 ? 5.612 2.902 -2.842 1.00 89.25 85 LEU A C 1
ATOM 716 O O . LEU A 1 85 ? 5.197 3.993 -3.242 1.00 89.25 85 LEU A O 1
ATOM 720 N N . LEU A 1 86 ? 6.754 2.368 -3.279 1.00 87.06 86 LEU A N 1
ATOM 721 C CA . LEU A 1 86 ? 7.543 2.879 -4.396 1.00 87.06 86 LEU A CA 1
ATOM 722 C C . LEU A 1 86 ? 7.205 2.085 -5.660 1.00 87.06 86 LEU A C 1
ATOM 724 O O . LEU A 1 86 ? 7.590 0.923 -5.804 1.00 87.06 86 LEU A O 1
ATOM 728 N N . ALA A 1 87 ? 6.502 2.727 -6.596 1.00 82.06 87 ALA A N 1
ATOM 729 C CA . ALA A 1 87 ? 6.102 2.100 -7.851 1.00 82.06 87 ALA A CA 1
ATOM 730 C C . ALA A 1 87 ? 7.322 1.666 -8.685 1.00 82.06 87 ALA A C 1
ATOM 732 O O . ALA A 1 87 ? 8.223 2.466 -8.945 1.00 82.06 87 ALA A O 1
ATOM 733 N N . VAL A 1 88 ? 7.303 0.427 -9.189 1.00 78.31 88 VAL A N 1
ATOM 734 C CA . VAL A 1 88 ? 8.414 -0.190 -9.942 1.00 78.31 88 VAL A CA 1
ATOM 735 C C . VAL A 1 88 ? 8.909 0.692 -11.086 1.00 78.31 88 VAL A C 1
ATOM 737 O O . VAL A 1 88 ? 10.091 1.028 -11.156 1.00 78.31 88 VAL A O 1
ATOM 740 N N . ARG A 1 89 ? 7.989 1.138 -11.948 1.00 77.00 89 ARG A N 1
ATOM 741 C CA . ARG A 1 89 ? 8.313 1.991 -13.101 1.00 77.00 89 ARG A CA 1
ATOM 742 C C . ARG A 1 89 ? 8.896 3.346 -12.691 1.00 77.00 89 ARG A C 1
ATOM 744 O O . ARG A 1 89 ? 9.709 3.900 -13.423 1.00 77.00 89 ARG A O 1
ATOM 751 N N . ALA A 1 90 ? 8.489 3.886 -11.540 1.00 80.06 90 ALA A N 1
ATOM 752 C CA . ALA A 1 90 ? 9.013 5.155 -11.042 1.00 80.06 90 ALA A CA 1
ATOM 753 C C . ALA A 1 90 ? 10.449 4.990 -10.521 1.00 80.06 90 ALA A C 1
ATOM 755 O O . ALA A 1 90 ? 11.319 5.794 -10.853 1.00 80.06 90 ALA A O 1
ATOM 756 N N . VAL A 1 91 ? 10.717 3.910 -9.777 1.00 82.50 91 VAL A N 1
ATOM 757 C CA . VAL A 1 91 ? 12.066 3.564 -9.298 1.00 82.50 91 VAL A CA 1
ATOM 758 C C . VAL A 1 91 ? 13.024 3.337 -10.467 1.00 82.50 91 VAL A C 1
ATOM 760 O O . VAL A 1 91 ? 14.140 3.845 -10.453 1.00 82.50 91 VAL A O 1
ATOM 763 N N . GLN A 1 92 ? 12.597 2.639 -11.520 1.00 78.88 92 GLN A N 1
ATOM 764 C CA . GLN A 1 92 ? 13.442 2.402 -12.699 1.00 78.88 92 GLN A CA 1
ATOM 765 C C . GLN A 1 92 ? 13.890 3.701 -13.387 1.00 78.88 92 GLN A C 1
ATOM 767 O O . GLN A 1 92 ? 15.009 3.770 -13.887 1.00 78.88 92 GLN A O 1
ATOM 772 N N . LYS A 1 93 ? 13.049 4.741 -13.382 1.00 81.81 93 LYS A N 1
ATOM 773 C CA . LYS A 1 93 ? 13.329 6.014 -14.064 1.00 81.81 93 LYS A CA 1
ATOM 774 C C . LYS A 1 93 ? 14.089 7.032 -13.210 1.00 81.81 93 LYS A C 1
ATOM 776 O O . LYS A 1 93 ? 14.716 7.925 -13.766 1.00 81.81 93 LYS A O 1
ATOM 781 N N . SER A 1 94 ? 14.032 6.934 -11.880 1.00 82.06 94 SER A N 1
ATOM 782 C CA . SER A 1 94 ? 14.569 7.962 -10.979 1.00 82.06 94 SER A CA 1
ATOM 783 C C . SER A 1 94 ? 15.688 7.438 -10.082 1.00 82.06 94 SER A C 1
ATOM 785 O O . SER A 1 94 ? 15.457 6.619 -9.191 1.00 82.06 94 SER A O 1
ATOM 787 N N . ARG A 1 95 ? 16.898 7.995 -10.245 1.00 83.00 95 ARG A N 1
ATOM 788 C CA . ARG A 1 95 ? 18.051 7.711 -9.367 1.00 83.00 95 ARG A CA 1
ATOM 789 C C . ARG A 1 95 ? 17.782 8.090 -7.908 1.00 83.00 95 ARG A C 1
ATOM 791 O O . ARG A 1 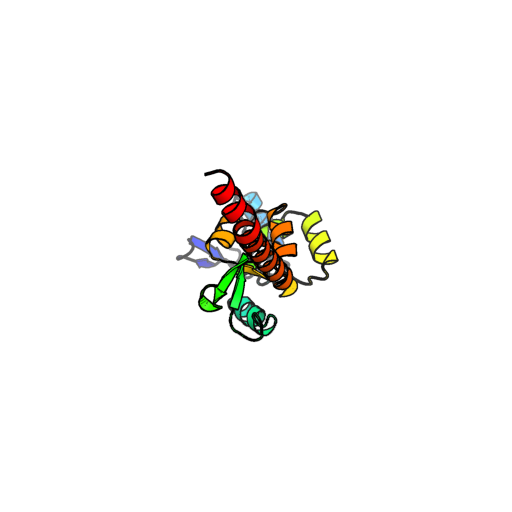95 ? 18.219 7.377 -7.009 1.00 83.00 95 ARG A O 1
ATOM 798 N N . PHE A 1 96 ? 17.020 9.159 -7.671 1.00 86.69 96 PHE A N 1
ATOM 799 C CA . PHE A 1 96 ? 16.620 9.569 -6.323 1.00 86.69 96 PHE A CA 1
ATOM 800 C C . PHE A 1 96 ? 15.770 8.494 -5.637 1.00 86.69 96 PHE A C 1
ATOM 802 O O . PHE A 1 96 ? 16.052 8.117 -4.504 1.00 86.69 96 PHE A O 1
ATOM 809 N N . LEU A 1 97 ? 14.775 7.935 -6.337 1.00 83.19 97 LEU A N 1
ATOM 810 C CA . LEU A 1 97 ? 13.935 6.874 -5.773 1.00 83.19 97 LEU A CA 1
ATOM 811 C C . LEU A 1 97 ? 14.715 5.575 -5.554 1.00 83.19 97 LEU A C 1
ATOM 813 O O . LEU A 1 97 ? 14.464 4.886 -4.571 1.00 83.19 97 LEU A O 1
ATOM 817 N N . GLN A 1 98 ? 15.690 5.257 -6.410 1.00 83.94 98 GLN A N 1
ATOM 818 C CA . GLN A 1 98 ? 16.598 4.123 -6.188 1.00 83.94 98 GLN A CA 1
ATOM 819 C C . GLN A 1 98 ? 17.457 4.319 -4.935 1.00 83.94 98 GLN A C 1
ATOM 821 O O . GLN A 1 98 ? 17.612 3.393 -4.140 1.00 83.94 98 GLN A O 1
ATOM 826 N N . TRP A 1 99 ? 18.000 5.522 -4.737 1.00 87.62 99 TRP A N 1
ATOM 827 C CA . TRP A 1 99 ? 18.738 5.872 -3.524 1.00 87.62 99 TRP A CA 1
ATOM 828 C C . TRP A 1 99 ? 17.845 5.804 -2.278 1.00 87.62 99 TRP A C 1
ATOM 830 O O . TRP A 1 99 ? 18.239 5.221 -1.268 1.00 87.62 99 TRP A O 1
ATOM 840 N N . PHE A 1 100 ? 16.617 6.320 -2.364 1.00 84.75 100 PHE A N 1
ATOM 841 C CA . PHE A 1 100 ? 15.654 6.296 -1.265 1.00 84.75 100 PHE A CA 1
ATOM 842 C C . PHE A 1 100 ? 15.253 4.864 -0.883 1.00 84.75 100 PHE A C 1
ATOM 844 O O . PHE A 1 100 ? 15.231 4.513 0.294 1.00 84.75 100 PHE A O 1
ATOM 851 N N . LEU A 1 101 ? 15.045 3.994 -1.875 1.00 84.69 101 LEU A N 1
ATOM 852 C CA . LEU A 1 101 ? 14.761 2.572 -1.674 1.00 84.69 101 LEU A CA 1
ATOM 853 C C . LEU A 1 101 ? 15.906 1.871 -0.915 1.00 84.69 101 LEU A C 1
ATOM 855 O O . LEU A 1 101 ? 15.658 1.130 0.038 1.00 84.69 101 LEU A O 1
ATOM 859 N N . LYS A 1 102 ? 17.167 2.184 -1.254 1.00 85.31 102 LYS A N 1
ATOM 860 C CA . LYS A 1 102 ? 18.347 1.696 -0.516 1.00 85.31 102 LYS A CA 1
ATOM 861 C C . LYS A 1 102 ? 18.395 2.223 0.920 1.00 85.31 102 LYS A C 1
ATOM 863 O O . LYS A 1 102 ? 18.703 1.459 1.833 1.00 85.31 102 LYS A O 1
ATOM 868 N N . LYS A 1 103 ? 18.065 3.501 1.145 1.00 87.06 103 LYS A N 1
ATOM 869 C CA . LYS A 1 103 ? 17.995 4.095 2.494 1.00 87.06 103 LYS A CA 1
ATOM 870 C C . LYS A 1 103 ? 16.953 3.411 3.379 1.00 87.06 103 LYS A C 1
ATOM 872 O O . LYS A 1 103 ? 17.222 3.192 4.555 1.00 87.06 103 LYS A O 1
ATOM 877 N N . LEU A 1 104 ? 15.830 2.987 2.803 1.00 82.12 104 LEU A N 1
ATOM 878 C CA . LEU A 1 104 ? 14.801 2.204 3.494 1.00 82.12 104 LEU A CA 1
ATOM 879 C C . LEU A 1 104 ? 15.192 0.729 3.731 1.00 82.12 104 LEU A C 1
ATOM 881 O O . LEU A 1 104 ? 14.392 -0.041 4.261 1.00 82.12 104 LEU A O 1
ATOM 885 N N . LYS A 1 105 ? 16.418 0.313 3.368 1.00 84.88 105 LYS A N 1
ATOM 886 C CA . LYS A 1 105 ? 16.906 -1.078 3.463 1.00 84.88 105 LYS A CA 1
ATOM 887 C C . LYS A 1 105 ? 15.975 -2.080 2.764 1.00 84.88 105 LYS A C 1
ATOM 889 O O . LYS A 1 105 ? 15.815 -3.213 3.224 1.00 84.88 105 LYS A O 1
ATOM 894 N N . ILE A 1 106 ? 15.358 -1.642 1.669 1.00 82.00 106 ILE A N 1
ATOM 895 C CA . ILE A 1 106 ? 14.517 -2.455 0.794 1.00 82.00 106 ILE A CA 1
ATOM 896 C C . ILE A 1 106 ? 15.461 -3.082 -0.238 1.00 82.00 106 ILE A C 1
ATOM 898 O O . ILE A 1 106 ? 16.146 -2.369 -0.969 1.00 82.00 106 ILE A O 1
ATOM 902 N N . LYS A 1 107 ? 15.575 -4.413 -0.268 1.00 73.75 107 LYS A N 1
ATOM 903 C CA . LYS A 1 107 ? 16.576 -5.089 -1.121 1.00 73.75 107 LYS A CA 1
ATOM 904 C C . LYS A 1 107 ? 16.135 -5.177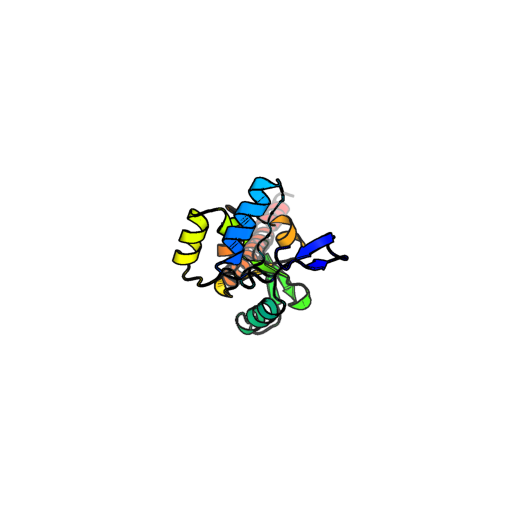 -2.579 1.00 73.75 107 LYS A C 1
ATOM 906 O O . LYS A 1 107 ? 16.959 -5.159 -3.489 1.00 73.75 107 LYS A O 1
ATOM 911 N N . ASN A 1 108 ? 14.830 -5.291 -2.794 1.00 73.50 108 ASN A N 1
ATOM 912 C CA . ASN A 1 108 ? 14.207 -5.472 -4.097 1.00 73.50 108 ASN A CA 1
ATOM 913 C C . ASN A 1 108 ? 12.917 -4.645 -4.151 1.00 73.50 108 ASN A C 1
ATOM 915 O O . ASN A 1 108 ? 12.269 -4.428 -3.137 1.00 73.50 108 ASN A O 1
ATOM 919 N N . VAL A 1 109 ? 12.496 -4.209 -5.331 1.00 72.06 109 VAL A N 1
ATOM 920 C CA . VAL A 1 109 ? 11.205 -3.534 -5.496 1.00 72.06 109 VAL A CA 1
ATOM 921 C C . VAL A 1 109 ? 10.029 -4.422 -5.058 1.00 72.06 109 VAL A C 1
ATOM 923 O O . VAL A 1 109 ? 9.033 -3.897 -4.574 1.00 72.06 109 VAL A O 1
ATOM 926 N N . ASN A 1 110 ? 10.168 -5.748 -5.151 1.00 74.75 110 ASN A N 1
ATOM 927 C CA . ASN A 1 110 ? 9.199 -6.734 -4.655 1.00 74.75 110 ASN A CA 1
ATOM 928 C C . ASN A 1 110 ? 9.397 -7.144 -3.184 1.00 74.75 110 ASN A C 1
ATOM 930 O O . ASN A 1 110 ? 8.746 -8.076 -2.717 1.00 74.75 110 ASN A O 1
ATOM 934 N N . ASP A 1 111 ? 10.308 -6.497 -2.460 1.00 82.44 111 ASP A N 1
ATOM 935 C CA . ASP A 1 111 ? 10.500 -6.730 -1.029 1.00 82.44 111 ASP A CA 1
ATOM 936 C C . ASP A 1 111 ? 9.219 -6.362 -0.269 1.00 82.44 111 ASP A C 1
ATOM 938 O O . ASP A 1 111 ? 8.564 -5.362 -0.571 1.00 82.44 111 ASP A O 1
ATOM 942 N N . GLN A 1 112 ? 8.867 -7.170 0.729 1.00 84.44 112 GLN A N 1
ATOM 943 C CA . GLN A 1 112 ? 7.652 -7.010 1.523 1.00 84.44 112 GLN A CA 1
ATOM 944 C C . GLN A 1 112 ? 7.579 -5.641 2.208 1.00 84.44 112 GLN A C 1
ATOM 946 O O . GLN A 1 112 ? 6.491 -5.106 2.381 1.00 84.44 112 GLN A O 1
ATOM 951 N N . LYS A 1 113 ? 8.729 -5.031 2.520 1.00 86.38 113 LYS A N 1
ATOM 952 C CA . LYS A 1 113 ? 8.805 -3.673 3.083 1.00 86.38 113 LYS A CA 1
ATOM 953 C C . LYS A 1 113 ? 8.347 -2.577 2.121 1.00 86.38 113 LYS A C 1
ATOM 955 O O . LYS A 1 113 ? 8.034 -1.474 2.556 1.00 86.38 113 LYS A O 1
ATOM 960 N N . ASN A 1 114 ? 8.340 -2.853 0.817 1.00 89.94 114 ASN A N 1
ATOM 961 C CA . ASN A 1 114 ? 7.814 -1.944 -0.197 1.00 89.94 114 ASN A CA 1
ATOM 962 C C . ASN A 1 114 ? 6.322 -2.185 -0.473 1.00 89.94 114 ASN A C 1
ATOM 964 O O . ASN A 1 114 ? 5.767 -1.540 -1.358 1.00 89.94 114 ASN A O 1
ATOM 968 N N . LEU A 1 115 ? 5.674 -3.121 0.222 1.00 91.00 115 LEU A N 1
ATOM 969 C CA . LEU A 1 115 ? 4.281 -3.481 -0.008 1.00 91.00 115 LEU A CA 1
ATOM 970 C C . LEU A 1 115 ? 3.386 -2.881 1.071 1.00 91.00 115 LEU A C 1
ATOM 972 O O . LEU A 1 115 ? 3.719 -2.894 2.252 1.00 91.00 115 LEU A O 1
ATOM 976 N N . VAL A 1 116 ? 2.231 -2.367 0.659 1.00 93.50 116 VAL A N 1
ATOM 977 C CA . VAL A 1 116 ? 1.241 -1.771 1.557 1.00 93.50 116 VAL A CA 1
ATOM 978 C C . VAL A 1 116 ? -0.179 -2.224 1.200 1.00 93.50 116 VAL A C 1
ATOM 980 O O . VAL A 1 116 ? -0.484 -2.453 0.021 1.00 93.50 116 VAL A O 1
ATOM 983 N N . PRO A 1 117 ? -1.080 -2.350 2.191 1.00 94.75 117 PRO A N 1
ATOM 984 C CA . PRO A 1 117 ? -2.481 -2.648 1.937 1.00 94.75 117 PRO A CA 1
ATOM 985 C C . PRO A 1 117 ? -3.205 -1.407 1.397 1.00 94.75 117 PRO A C 1
ATOM 987 O O . PRO A 1 117 ? -3.193 -0.336 1.997 1.00 94.75 117 PRO A O 1
ATOM 990 N N . ALA A 1 118 ? -3.904 -1.544 0.276 1.00 95.69 118 ALA A N 1
ATOM 991 C CA . ALA A 1 118 ? -4.675 -0.466 -0.335 1.00 95.69 118 ALA A CA 1
ATOM 992 C C . ALA A 1 118 ? -6.086 -0.933 -0.712 1.00 95.69 118 ALA A C 1
ATOM 994 O O . ALA A 1 118 ? -6.327 -2.118 -0.932 1.00 95.69 118 ALA A O 1
ATOM 995 N N . CYS A 1 119 ? -7.037 -0.002 -0.815 1.00 94.88 119 CYS A N 1
ATOM 996 C CA . CYS A 1 119 ? -8.300 -0.275 -1.501 1.00 94.88 119 CYS A CA 1
ATOM 997 C C . CYS A 1 119 ? -8.118 -0.105 -3.015 1.00 94.88 119 CYS A C 1
ATOM 999 O O . CYS A 1 119 ? -7.324 0.736 -3.446 1.00 94.88 119 CYS A O 1
ATOM 1001 N N . ALA A 1 120 ? -8.912 -0.825 -3.814 1.00 91.75 120 ALA A N 1
ATOM 1002 C CA . ALA A 1 120 ? -8.845 -0.774 -5.278 1.00 91.75 120 ALA A CA 1
ATOM 1003 C C . ALA A 1 120 ? -8.873 0.666 -5.826 1.00 91.75 120 ALA A C 1
ATOM 1005 O O . ALA A 1 120 ? -8.003 1.049 -6.602 1.00 91.75 120 ALA A O 1
ATOM 1006 N N . ARG A 1 121 ? -9.786 1.503 -5.312 1.00 93.38 121 ARG A N 1
ATOM 1007 C CA . ARG A 1 121 ? -9.923 2.915 -5.706 1.00 93.38 121 ARG A CA 1
ATOM 1008 C C . ARG A 1 121 ? -8.650 3.736 -5.475 1.00 93.38 121 ARG A C 1
ATOM 1010 O O . ARG A 1 121 ? -8.301 4.582 -6.292 1.00 93.38 121 ARG A O 1
ATOM 1017 N N . CYS A 1 122 ? -7.985 3.555 -4.333 1.00 95.25 122 CYS A N 1
ATOM 1018 C CA . CYS A 1 122 ? -6.764 4.303 -4.024 1.00 95.25 122 CYS A CA 1
ATOM 1019 C C . CYS A 1 122 ? -5.568 3.772 -4.810 1.00 95.25 122 CYS A C 1
ATOM 1021 O O . CYS A 1 122 ? -4.792 4.583 -5.305 1.00 95.25 122 CYS A O 1
ATOM 1023 N N . ASN A 1 123 ? -5.458 2.450 -4.950 1.00 91.62 123 ASN A N 1
ATOM 1024 C CA . ASN A 1 123 ? -4.425 1.805 -5.753 1.00 91.62 123 ASN A CA 1
ATOM 1025 C C . ASN A 1 123 ? -4.472 2.297 -7.212 1.00 91.62 123 ASN A C 1
ATOM 1027 O O . ASN A 1 123 ? -3.474 2.765 -7.756 1.00 91.62 123 ASN A O 1
ATOM 1031 N N . GLU A 1 124 ? -5.664 2.309 -7.808 1.00 90.81 124 GLU A N 1
ATOM 1032 C CA . GLU A 1 124 ? -5.889 2.823 -9.161 1.00 90.81 124 GLU A CA 1
ATOM 1033 C C . GLU A 1 124 ? -5.569 4.322 -9.274 1.00 90.81 124 GLU A C 1
ATOM 1035 O O . GLU A 1 124 ? -4.823 4.743 -10.157 1.00 90.81 124 GLU A O 1
ATOM 1040 N N . ARG A 1 125 ? -6.059 5.143 -8.333 1.00 91.50 125 ARG A N 1
ATOM 1041 C CA . ARG A 1 125 ? -5.823 6.598 -8.339 1.00 91.50 125 ARG A CA 1
ATOM 1042 C C . ARG A 1 125 ? -4.346 6.970 -8.168 1.00 91.50 125 ARG A C 1
ATOM 1044 O O . ARG A 1 125 ? -3.906 7.976 -8.746 1.00 91.50 125 ARG A O 1
ATOM 1051 N N . LYS A 1 126 ? -3.611 6.203 -7.354 1.00 89.94 126 LYS A N 1
ATOM 1052 C CA . LYS A 1 126 ? -2.164 6.342 -7.178 1.00 89.94 126 LYS A CA 1
ATOM 1053 C C . LYS A 1 126 ? -1.450 5.991 -8.478 1.00 89.94 126 LYS A C 1
ATOM 1055 O O . LYS A 1 126 ? -0.665 6.804 -8.960 1.00 89.94 126 LYS A O 1
ATOM 1060 N N . GLY A 1 127 ? -1.716 4.818 -9.052 1.00 87.00 127 GLY A N 1
ATOM 1061 C CA . GLY A 1 127 ? -1.012 4.335 -10.239 1.00 87.00 127 GLY A CA 1
ATOM 1062 C C . GLY A 1 127 ? 0.508 4.393 -10.043 1.00 87.00 127 GLY A C 1
ATOM 1063 O O . GLY A 1 127 ? 1.055 3.798 -9.114 1.00 87.00 127 GLY A O 1
ATOM 1064 N N . THR A 1 128 ? 1.202 5.160 -10.888 1.00 84.12 128 THR A N 1
ATOM 1065 C CA . THR A 1 128 ? 2.659 5.384 -10.792 1.00 84.12 128 THR A CA 1
ATOM 1066 C C . THR A 1 128 ? 3.046 6.705 -10.121 1.00 84.12 128 THR A C 1
ATOM 1068 O O . THR A 1 128 ? 4.216 7.087 -10.176 1.00 84.12 128 THR A O 1
ATOM 1071 N N . LYS A 1 129 ? 2.090 7.435 -9.533 1.00 87.94 129 LYS A N 1
ATOM 1072 C CA . LYS A 1 129 ? 2.348 8.728 -8.886 1.00 87.94 129 LYS A CA 1
ATOM 1073 C C . LYS A 1 129 ? 3.207 8.537 -7.640 1.00 87.94 129 LYS A C 1
ATOM 1075 O O . LYS A 1 129 ? 3.012 7.607 -6.859 1.00 87.94 129 LYS A O 1
ATOM 1080 N N . THR A 1 130 ? 4.140 9.459 -7.454 1.00 84.69 130 THR A N 1
ATOM 1081 C CA . THR A 1 130 ? 5.032 9.535 -6.292 1.00 84.69 130 THR A CA 1
ATOM 1082 C C . THR A 1 130 ? 4.727 10.810 -5.492 1.00 84.69 130 THR A C 1
ATOM 1084 O O . THR A 1 130 ? 3.614 11.337 -5.567 1.00 84.69 130 THR A O 1
ATOM 1087 N N . GLY A 1 131 ? 5.667 11.292 -4.671 1.00 88.62 131 GLY A N 1
ATOM 1088 C CA . GLY A 1 131 ? 5.503 12.526 -3.897 1.00 88.62 131 GLY A CA 1
ATOM 1089 C C . GLY A 1 131 ? 4.506 12.359 -2.752 1.00 88.62 131 GLY A C 1
ATOM 1090 O O . GLY A 1 131 ? 4.698 11.513 -1.882 1.00 88.62 131 GLY A O 1
ATOM 1091 N N . PHE A 1 132 ? 3.415 13.128 -2.761 1.00 91.25 132 PHE A N 1
ATOM 1092 C CA . PHE A 1 132 ? 2.408 13.086 -1.694 1.00 91.25 132 PHE A CA 1
ATOM 1093 C C . PHE A 1 132 ? 1.814 11.685 -1.478 1.00 91.25 132 PHE A C 1
ATOM 1095 O O . PHE A 1 132 ? 1.558 11.286 -0.346 1.00 91.25 132 PHE A O 1
ATOM 1102 N N . TRP A 1 133 ? 1.655 10.894 -2.544 1.00 92.06 133 TRP A N 1
ATOM 1103 C CA . TRP A 1 133 ? 1.195 9.505 -2.435 1.00 92.06 133 TRP A CA 1
ATOM 1104 C C . TRP A 1 133 ? 2.186 8.601 -1.698 1.00 92.06 133 TRP A C 1
ATOM 1106 O O . TRP A 1 133 ? 1.761 7.728 -0.942 1.00 92.06 133 TRP A O 1
ATOM 1116 N N . LEU A 1 134 ? 3.488 8.833 -1.883 1.00 90.69 134 LEU A N 1
ATOM 1117 C CA . LEU A 1 134 ? 4.544 8.124 -1.162 1.00 90.69 134 LEU A CA 1
ATOM 1118 C C . LEU A 1 134 ? 4.514 8.494 0.324 1.00 90.69 134 LEU A C 1
ATOM 1120 O O . LEU A 1 134 ? 4.519 7.603 1.165 1.00 90.69 134 LEU A O 1
ATOM 1124 N N . LEU A 1 135 ? 4.402 9.788 0.644 1.00 91.44 135 LEU A N 1
ATOM 1125 C CA . LEU A 1 135 ? 4.293 10.257 2.028 1.00 91.44 135 LEU A CA 1
ATOM 1126 C C . LEU A 1 135 ? 3.053 9.680 2.728 1.00 91.44 135 LEU A C 1
ATOM 1128 O O . LEU A 1 135 ? 3.160 9.138 3.824 1.00 91.44 135 LEU A O 1
ATOM 1132 N N . ARG A 1 136 ? 1.887 9.724 2.068 1.00 93.50 136 ARG A N 1
ATOM 1133 C CA . ARG A 1 136 ? 0.656 9.113 2.591 1.00 93.50 136 ARG A CA 1
ATOM 1134 C C . ARG A 1 136 ? 0.827 7.624 2.846 1.00 93.50 136 ARG A C 1
ATOM 1136 O O . ARG A 1 136 ? 0.412 7.155 3.894 1.00 93.50 136 ARG A O 1
ATOM 1143 N N . GLY A 1 137 ? 1.424 6.896 1.903 1.00 93.06 137 GLY A N 1
ATOM 1144 C CA . GLY A 1 137 ? 1.660 5.463 2.055 1.00 93.06 137 GLY A CA 1
ATOM 1145 C C . GLY A 1 137 ? 2.633 5.135 3.191 1.00 93.06 137 GLY A C 1
ATOM 1146 O O . GLY A 1 137 ? 2.386 4.177 3.911 1.00 93.06 137 GLY A O 1
ATOM 1147 N N . LEU A 1 138 ? 3.686 5.942 3.380 1.00 92.19 138 LEU A N 1
ATOM 1148 C CA . LEU A 1 138 ? 4.664 5.789 4.466 1.00 92.19 138 LEU A CA 1
ATOM 1149 C C . LEU A 1 138 ? 4.034 5.994 5.845 1.00 92.19 138 LEU A C 1
ATOM 1151 O O . LEU A 1 138 ? 4.331 5.254 6.768 1.00 92.19 138 LEU A O 1
ATOM 1155 N N . ILE A 1 139 ? 3.165 6.993 5.991 1.00 93.88 139 ILE A N 1
ATOM 1156 C CA . ILE A 1 139 ? 2.505 7.271 7.272 1.00 93.88 139 ILE A CA 1
ATOM 1157 C C . ILE A 1 139 ? 1.373 6.264 7.507 1.00 93.88 139 ILE A C 1
ATOM 1159 O O . ILE A 1 139 ? 1.256 5.663 8.572 1.00 93.88 139 ILE A O 1
ATOM 1163 N N . GLY A 1 140 ? 0.540 6.049 6.490 1.00 93.25 140 GLY A N 1
ATOM 1164 C CA . GLY A 1 140 ? -0.665 5.244 6.605 1.00 93.25 140 GLY A CA 1
ATOM 1165 C C . GLY A 1 140 ? -0.441 3.734 6.543 1.00 93.25 140 GLY A C 1
ATOM 1166 O O . GLY A 1 140 ? -1.404 2.991 6.733 1.00 93.25 140 GLY A O 1
ATOM 1167 N N . CYS A 1 141 ? 0.774 3.237 6.289 1.00 91.81 141 CYS A N 1
ATOM 1168 C CA . CYS A 1 141 ? 1.065 1.808 6.449 1.00 91.81 141 CYS A CA 1
ATOM 1169 C C . CYS A 1 141 ? 1.028 1.369 7.920 1.00 91.81 141 CYS A C 1
ATOM 1171 O O . CYS A 1 141 ? 0.800 0.195 8.205 1.00 91.81 141 CYS A O 1
ATOM 1173 N N . HIS A 1 142 ? 1.173 2.308 8.856 1.00 92.38 142 HIS A N 1
ATOM 1174 C CA . HIS A 1 142 ? 1.091 2.033 10.280 1.00 92.38 142 HIS A CA 1
ATOM 1175 C C . HIS A 1 142 ? -0.365 2.038 10.751 1.00 92.38 142 HIS A C 1
ATOM 1177 O O . HIS A 1 142 ? -1.005 3.084 10.832 1.00 92.38 142 HIS A O 1
ATOM 1183 N N . SER A 1 143 ? -0.892 0.872 11.134 1.00 91.56 143 SER A N 1
ATOM 1184 C CA . SER A 1 143 ? -2.267 0.750 11.642 1.00 91.56 143 SER A CA 1
ATOM 1185 C C . SER A 1 143 ? -2.555 1.670 12.835 1.00 91.56 143 SER A C 1
ATOM 1187 O O . SER A 1 143 ? -3.654 2.210 12.929 1.00 91.56 143 SER A O 1
ATOM 1189 N N . ALA A 1 144 ? -1.562 1.898 13.703 1.00 93.12 144 ALA A N 1
ATOM 1190 C CA . ALA A 1 144 ? -1.674 2.802 14.847 1.00 93.12 144 ALA A CA 1
ATOM 1191 C C . ALA A 1 144 ? -2.028 4.239 14.436 1.00 93.12 144 ALA A C 1
ATOM 1193 O O . ALA A 1 144 ? -2.838 4.870 15.103 1.00 93.12 144 ALA A O 1
ATOM 1194 N N . PHE A 1 145 ? -1.498 4.731 13.310 1.00 95.50 145 PHE A N 1
ATOM 1195 C CA . PHE A 1 145 ? -1.827 6.064 12.804 1.00 95.50 145 PHE A CA 1
ATOM 1196 C C . PHE A 1 145 ? -3.331 6.201 12.539 1.00 95.50 145 PHE A C 1
ATOM 1198 O O . PHE A 1 145 ? -3.965 7.139 13.016 1.00 95.50 145 PHE A O 1
ATOM 1205 N N . TRP A 1 146 ? -3.925 5.230 11.839 1.00 96.00 146 TRP A N 1
ATOM 1206 C CA . TRP A 1 146 ? -5.357 5.257 11.540 1.00 96.00 146 TRP A CA 1
ATOM 1207 C C . TRP A 1 146 ? -6.221 5.051 12.778 1.00 96.00 146 TRP A C 1
ATOM 1209 O O . TRP A 1 146 ? -7.235 5.733 12.908 1.00 96.00 146 TRP A O 1
ATOM 1219 N N . ILE A 1 147 ? -5.816 4.170 13.701 1.00 94.69 147 ILE A N 1
ATOM 1220 C CA . ILE A 1 147 ? -6.494 4.019 14.998 1.00 94.69 147 ILE A CA 1
ATOM 1221 C C . ILE A 1 147 ? -6.539 5.372 15.711 1.00 94.69 147 ILE A C 1
ATOM 1223 O O . ILE A 1 147 ? -7.621 5.813 16.091 1.00 94.69 147 ILE A O 1
ATOM 1227 N N . SER A 1 148 ? -5.403 6.066 15.816 1.00 95.38 148 SER A N 1
ATOM 1228 C CA . SER A 1 148 ? -5.336 7.391 16.433 1.00 95.38 148 SER A CA 1
ATOM 1229 C C . SER A 1 148 ? -6.235 8.403 15.723 1.00 95.38 148 SER A C 1
ATOM 1231 O O . SER A 1 148 ? -6.964 9.128 16.390 1.00 95.38 148 SER A O 1
ATOM 1233 N N . CYS A 1 149 ? -6.263 8.428 14.385 1.00 95.44 149 CYS A N 1
ATOM 1234 C CA . CYS A 1 149 ? -7.179 9.299 13.642 1.00 95.44 149 CYS A CA 1
ATOM 1235 C C . CYS A 1 149 ? -8.656 9.015 13.960 1.00 95.44 149 CYS A C 1
ATOM 1237 O O . CYS A 1 149 ? -9.425 9.955 14.146 1.00 95.44 149 CYS A O 1
ATOM 1239 N N . TYR A 1 150 ? -9.059 7.743 14.032 1.00 95.50 150 TYR A N 1
ATOM 1240 C CA . TYR A 1 150 ? -10.436 7.367 14.362 1.00 95.50 150 TYR A CA 1
ATOM 1241 C C . TYR A 1 150 ? -10.800 7.694 15.814 1.00 95.50 150 TYR A C 1
ATOM 1243 O O . TYR A 1 150 ? -11.905 8.171 16.061 1.00 95.50 150 TYR A O 1
ATOM 1251 N N . VAL A 1 151 ? -9.877 7.494 16.759 1.00 96.06 151 VAL A N 1
ATOM 1252 C CA . VAL A 1 151 ? -10.070 7.866 18.170 1.00 96.06 151 VAL A CA 1
ATOM 1253 C C . VAL A 1 151 ? -10.212 9.379 18.313 1.00 96.06 151 VAL A C 1
ATOM 1255 O O . VAL A 1 151 ? -11.163 9.840 18.934 1.00 96.06 151 VAL A O 1
ATOM 1258 N N . LEU A 1 152 ? -9.329 10.164 17.689 1.00 96.62 152 LEU A N 1
ATOM 1259 C CA . LEU A 1 152 ? -9.410 11.628 17.716 1.00 96.62 152 LEU A CA 1
ATOM 1260 C C . LEU A 1 152 ? -10.710 12.143 17.090 1.00 96.62 152 LEU A C 1
ATOM 1262 O O . LEU A 1 152 ? -11.325 13.058 17.632 1.00 96.62 152 LEU A O 1
ATOM 1266 N N . LEU A 1 153 ? -11.155 11.536 15.985 1.00 95.56 153 LEU A N 1
ATOM 1267 C CA . LEU A 1 153 ? -12.437 11.866 15.368 1.00 95.56 153 LEU A CA 1
ATOM 1268 C C . LEU A 1 153 ? -13.604 11.579 16.318 1.00 95.56 153 LEU A C 1
ATOM 1270 O O . LEU A 1 153 ? -14.488 12.419 16.463 1.00 95.56 153 LEU A O 1
ATOM 1274 N N . LEU A 1 154 ? -13.599 10.420 16.982 1.00 96.06 154 LEU A N 1
ATOM 1275 C CA . LEU A 1 154 ? -14.624 10.068 17.959 1.00 96.06 154 LEU A CA 1
ATOM 1276 C C . LEU A 1 154 ? -14.641 11.065 19.126 1.00 96.06 154 LEU A C 1
ATOM 1278 O O . LEU A 1 154 ? -15.712 11.552 19.469 1.00 96.06 154 LEU A O 1
ATOM 1282 N N . CYS A 1 155 ? -13.476 11.422 19.673 1.00 96.31 155 CYS A N 1
ATOM 1283 C CA . CYS A 1 155 ? -13.354 12.424 20.736 1.00 96.31 155 CYS A CA 1
ATOM 1284 C C . CYS A 1 155 ? -13.861 13.809 20.306 1.00 96.31 155 CYS A C 1
ATOM 1286 O O . CYS A 1 155 ? -14.504 14.503 21.087 1.00 96.31 155 CYS A O 1
ATOM 1288 N N . ALA A 1 156 ? -13.591 14.224 19.066 1.00 95.56 156 ALA A N 1
ATOM 1289 C CA . ALA A 1 156 ? -14.085 15.495 18.541 1.00 95.56 156 ALA A CA 1
ATOM 1290 C C . ALA A 1 156 ? -15.615 15.492 18.400 1.00 95.56 156 ALA A C 1
ATOM 1292 O O . ALA A 1 156 ? -16.275 16.467 18.755 1.00 95.56 156 ALA A O 1
ATOM 1293 N N . ILE A 1 157 ? -16.182 14.378 17.924 1.00 95.44 157 ILE A N 1
ATOM 1294 C CA . ILE A 1 157 ? -17.630 14.194 17.825 1.00 95.44 157 ILE A CA 1
ATOM 1295 C C . ILE A 1 157 ? -18.259 14.233 19.222 1.00 95.44 157 ILE A C 1
ATOM 1297 O O . ILE A 1 157 ? -19.194 14.999 19.440 1.00 95.44 157 ILE A O 1
ATOM 1301 N N . THR A 1 158 ? -17.746 13.468 20.188 1.00 94.62 158 THR A N 1
ATOM 1302 C CA . THR A 1 158 ? -18.299 13.457 21.552 1.00 94.62 158 THR A CA 1
ATOM 1303 C C . THR A 1 158 ? -18.195 14.823 22.223 1.00 94.62 158 THR A C 1
ATOM 1305 O O . THR A 1 158 ? -19.168 15.264 22.826 1.00 94.62 158 THR A O 1
ATOM 1308 N N . ALA A 1 159 ? -17.078 15.539 22.061 1.00 93.81 159 ALA A N 1
ATOM 1309 C CA . ALA A 1 159 ? -16.939 16.909 22.548 1.00 93.81 159 ALA A CA 1
ATOM 1310 C C . ALA A 1 159 ? -17.977 17.852 21.915 1.00 93.81 159 ALA A C 1
ATOM 1312 O O . ALA A 1 159 ? -18.608 18.631 22.624 1.00 93.81 159 ALA A O 1
ATOM 1313 N N . PHE A 1 160 ? -18.223 17.750 20.606 1.00 93.06 160 PHE A N 1
ATOM 1314 C CA . PHE A 1 160 ? -19.262 18.538 19.939 1.00 93.06 160 PHE A CA 1
ATOM 1315 C C . PHE A 1 160 ? -20.655 18.274 20.535 1.00 93.06 160 PHE A C 1
ATOM 1317 O O . PHE A 1 160 ? -21.385 19.216 20.841 1.00 93.06 160 PHE A O 1
ATOM 1324 N N . PHE A 1 161 ? -21.014 17.008 20.767 1.00 92.50 161 PHE A N 1
ATOM 1325 C CA . PHE A 1 161 ? -22.293 16.656 21.394 1.00 92.50 161 PHE A CA 1
ATOM 1326 C C . PHE A 1 161 ? -22.399 17.162 22.842 1.00 92.50 161 PHE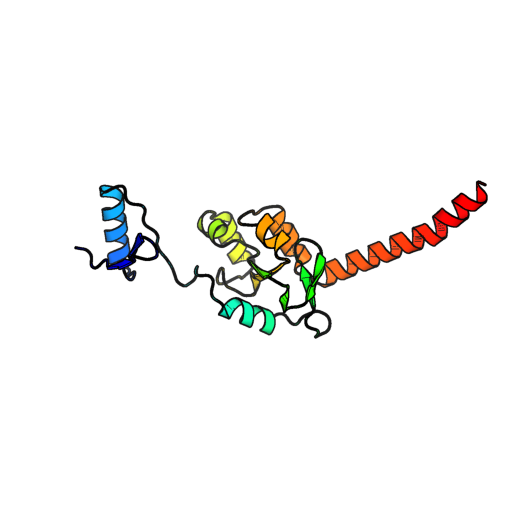 A C 1
ATOM 1328 O O . PHE A 1 161 ? -23.456 17.651 23.229 1.00 92.50 161 PHE A O 1
ATOM 1335 N N . LEU A 1 162 ? -21.322 17.085 23.627 1.00 91.81 162 LEU A N 1
ATOM 1336 C CA . LEU A 1 162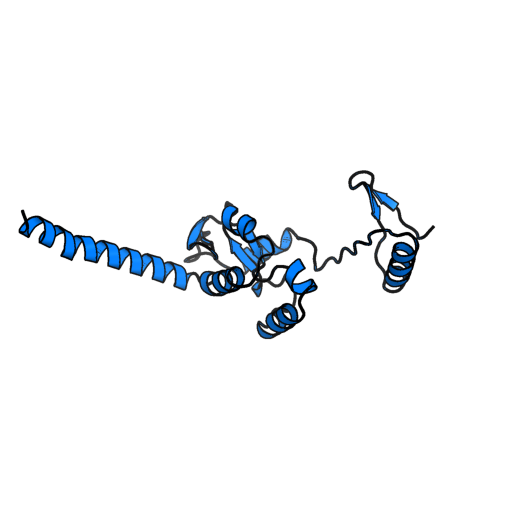 ? -21.320 17.499 25.035 1.00 91.81 162 LEU A CA 1
ATOM 1337 C C . LEU A 1 162 ? -21.307 19.019 25.226 1.00 91.81 162 LEU A C 1
ATOM 1339 O O . LEU A 1 162 ? -21.933 19.512 26.157 1.00 91.81 162 LEU A O 1
ATOM 1343 N N . PHE A 1 163 ? -20.604 19.763 24.371 1.00 89.69 163 PHE A N 1
ATOM 1344 C CA . PHE A 1 163 ? -20.394 21.200 24.569 1.00 89.69 163 PHE A CA 1
ATOM 1345 C C . PHE A 1 163 ? -21.237 22.071 23.638 1.00 89.69 163 PHE A C 1
ATOM 1347 O O . PHE A 1 163 ? -21.717 23.120 24.058 1.00 89.69 163 PHE A O 1
ATOM 1354 N N . CYS A 1 164 ? -21.454 21.663 22.386 1.00 81.38 164 CYS A N 1
ATOM 1355 C CA . CYS A 1 164 ? -22.146 22.514 21.417 1.00 81.38 164 CYS A CA 1
ATOM 1356 C C . CYS A 1 164 ? -23.668 22.348 21.472 1.00 81.38 164 CYS A C 1
ATOM 1358 O O . CYS A 1 164 ? -24.380 23.337 21.331 1.00 81.38 164 CYS A O 1
ATOM 1360 N N . ILE A 1 165 ? -24.192 21.141 21.709 1.00 80.06 165 ILE A N 1
ATOM 1361 C CA . ILE A 1 165 ? -25.652 20.932 21.740 1.00 80.06 165 ILE A CA 1
ATOM 1362 C C . ILE A 1 165 ? -26.320 21.623 22.935 1.00 80.06 165 ILE A C 1
ATOM 1364 O O . ILE A 1 165 ? -27.290 22.347 22.701 1.00 80.06 165 ILE A O 1
ATOM 1368 N N . PRO A 1 166 ? -25.820 21.491 24.180 1.00 79.06 166 PRO A N 1
ATOM 1369 C CA . PRO A 1 166 ? -26.411 22.202 25.311 1.00 79.06 166 PRO A CA 1
ATOM 1370 C C . PRO A 1 166 ? -26.310 23.722 25.156 1.00 79.06 166 PRO A C 1
ATOM 1372 O O . PRO A 1 166 ? -27.267 24.429 25.451 1.00 79.06 166 PRO A O 1
ATOM 1375 N N . ALA A 1 167 ? -25.199 24.225 24.605 1.00 74.25 167 ALA A N 1
ATOM 1376 C CA . ALA A 1 167 ? -25.022 25.649 24.328 1.00 74.25 167 ALA A CA 1
ATOM 1377 C C . ALA A 1 167 ? -26.048 26.188 23.309 1.00 74.25 167 ALA A C 1
ATOM 1379 O O . ALA A 1 167 ? -26.574 27.287 23.474 1.00 74.25 167 ALA A O 1
ATOM 1380 N N . ILE A 1 168 ? -26.387 25.403 22.279 1.00 73.44 168 ILE A N 1
ATOM 1381 C CA . ILE A 1 168 ? -27.433 25.752 21.302 1.00 73.44 168 ILE A CA 1
ATOM 1382 C C . ILE A 1 168 ? -28.823 25.739 21.951 1.00 73.44 168 ILE A C 1
ATOM 1384 O O . ILE A 1 168 ? -29.662 26.570 21.612 1.00 73.44 168 ILE A O 1
ATOM 1388 N N . GLN A 1 169 ? -29.081 24.810 22.874 1.00 68.94 169 GLN A N 1
ATOM 1389 C CA . GLN A 1 169 ? -30.346 24.760 23.610 1.00 68.94 169 GLN A CA 1
ATOM 1390 C C . GLN A 1 169 ? -30.499 25.932 24.584 1.00 68.94 169 GLN A C 1
ATOM 1392 O O . GLN A 1 169 ? -31.602 26.438 24.708 1.00 68.94 169 GLN A O 1
ATOM 1397 N N . SER A 1 170 ? -29.41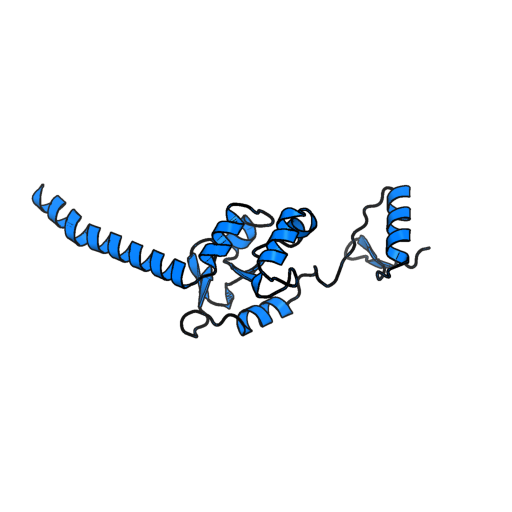8 26.410 25.210 1.00 69.94 170 SER A N 1
ATOM 1398 C CA . SER A 1 170 ? -29.454 27.592 26.090 1.00 69.94 170 SER A CA 1
ATOM 1399 C C . SER A 1 170 ? -29.611 28.932 25.360 1.00 69.94 170 SER A C 1
ATOM 1401 O O . SER A 1 170 ? -29.801 29.957 26.005 1.00 69.94 170 SER A O 1
ATOM 1403 N N . LEU A 1 171 ? -29.484 28.940 24.029 1.00 67.50 171 LEU A N 1
ATOM 1404 C CA . LEU A 1 171 ? -29.692 30.116 23.173 1.00 67.50 171 LEU A CA 1
ATOM 1405 C C . LEU A 1 171 ? -31.122 30.192 22.601 1.00 67.50 171 LEU A C 1
ATOM 1407 O O . LEU A 1 171 ? -31.432 31.157 21.903 1.00 67.50 171 LEU A O 1
ATOM 1411 N N . LYS A 1 172 ? -31.958 29.175 22.846 1.00 56.69 172 LYS A N 1
ATOM 1412 C CA . LYS A 1 172 ? -33.386 29.150 22.501 1.00 56.69 172 LYS A CA 1
ATOM 1413 C C . LYS A 1 172 ? -34.226 29.484 23.722 1.00 56.69 172 LYS A C 1
ATOM 1415 O O . LYS A 1 172 ? -35.260 30.150 23.516 1.00 56.69 172 LYS A O 1
#

Organism: NCBI:txid2576756

InterPro domains:
  IPR003615 HNH nuclease [cd00085] (49-127)

Radius of gyration: 23.46 Å; chains: 1; bounding box: 58×47×64 Å

Sequence (172 aa):
MMGYTFDAKTKEWIQQAMADNIEESKAYCRRRGFQLIIDLPQYRRNSTYRKAFFESHPGLFGRDFYFCSYCGKLLRKDRVTVDHLLAVRAVQKSRFLQWFLKKLKIKNVNDQKNLVPACARCNERKGTKTGFWLLRGLIGCHSAFWISCYVLLLCAITAFFLFCIPAIQSLK

pLDDT: mean 84.5, std 10.55, range [48.06, 96.62]

Secondary structure (DSSP, 8-state):
--S-EEETTTTEEE----HHHHHHHHHHHHHHTPPP----GGGS--HHHHHHHHHHS--GGGSSEEE-TTT--EEEGGG-EEEESS-HHHHHH-HHHHHHHHHTT--STTSGGGEEEE-HHHHHHHTT--THHHHHHHHHTSHHHHHHHHHHHHHHHHHIIIIIHHHHHTT-

Foldseek 3Di:
DLQWDQDPVVRDTDDDDDPVVVVVVVVVCVVVVHDDDDDDPLQDDDPVLLVVLCVVDQDDPNAQWDAALQPRDIDGVVQWDKAFLQRPVNCVVDPVNVVVCVVQVNPGSSGSSRIATHGPVLRVVCPNPDDPSSVSNVQSSDNVSSVVVVVVVVVVVVCCVVPVVVVVVVVD